Protein AF-A0A8J5V626-F1 (afdb_monomer_lite)

Structure (mmCIF, N/CA/C/O backbone):
data_AF-A0A8J5V626-F1
#
_entry.id   AF-A0A8J5V626-F1
#
loop_
_atom_site.group_PDB
_atom_site.id
_atom_site.type_symbol
_atom_site.label_atom_id
_atom_site.label_alt_id
_atom_site.label_comp_id
_atom_site.label_asym_id
_atom_site.label_entity_id
_atom_site.label_seq_id
_atom_site.pdbx_PDB_ins_code
_atom_site.Cartn_x
_atom_site.Cartn_y
_atom_site.Cartn_z
_atom_site.occupancy
_atom_site.B_iso_or_equiv
_atom_site.auth_seq_id
_atom_site.auth_comp_id
_atom_site.auth_asym_id
_atom_site.auth_atom_id
_atom_site.pdbx_PDB_model_num
ATOM 1 N N . MET A 1 1 ? -26.266 9.914 0.129 1.00 35.19 1 MET A N 1
ATOM 2 C CA . MET A 1 1 ? -26.221 8.458 -0.146 1.00 35.19 1 MET A CA 1
ATOM 3 C C . MET A 1 1 ? -25.184 7.805 0.755 1.00 35.19 1 MET A C 1
ATOM 5 O O . MET A 1 1 ? -23.993 8.018 0.570 1.00 35.19 1 MET A O 1
ATOM 9 N N . GLY A 1 2 ? -25.631 7.114 1.804 1.00 44.16 2 GLY A N 1
ATOM 10 C CA . GLY A 1 2 ? -24.752 6.482 2.787 1.00 44.16 2 GLY A CA 1
ATOM 11 C C . GLY A 1 2 ? -24.501 5.022 2.435 1.00 44.16 2 GLY A C 1
ATOM 12 O O . GLY A 1 2 ? -25.288 4.167 2.813 1.00 44.16 2 GLY A O 1
ATOM 13 N N . TRP A 1 3 ? -23.407 4.735 1.734 1.00 47.88 3 TRP A N 1
ATOM 14 C CA . TRP A 1 3 ? -22.941 3.363 1.543 1.00 47.88 3 TRP A CA 1
ATOM 15 C C . TRP A 1 3 ? -22.380 2.860 2.884 1.00 47.88 3 TRP A C 1
ATOM 17 O O . TRP A 1 3 ? -21.371 3.383 3.366 1.00 47.88 3 TRP A O 1
ATOM 27 N N . LYS A 1 4 ? -23.082 1.922 3.531 1.00 52.53 4 LYS A N 1
ATOM 28 C CA . LYS A 1 4 ? -22.684 1.266 4.786 1.00 52.53 4 LYS A CA 1
ATOM 29 C C . LYS A 1 4 ? -22.523 -0.229 4.503 1.00 52.53 4 LYS A C 1
ATOM 31 O O . LYS A 1 4 ? -23.488 -0.873 4.100 1.00 52.53 4 LYS A O 1
ATOM 36 N N . LEU A 1 5 ? -21.315 -0.772 4.670 1.00 59.12 5 LEU A N 1
ATOM 37 C CA . LEU A 1 5 ? -21.099 -2.218 4.579 1.00 59.12 5 LEU A CA 1
ATOM 38 C C . LEU A 1 5 ? -21.418 -2.833 5.943 1.00 59.12 5 LEU A C 1
ATOM 40 O O . LEU A 1 5 ? -20.611 -2.761 6.864 1.00 59.12 5 LEU A O 1
ATOM 44 N N . ASN A 1 6 ? -22.605 -3.428 6.069 1.00 54.88 6 ASN A N 1
ATOM 45 C CA . ASN A 1 6 ? -23.064 -4.057 7.314 1.00 54.88 6 ASN A CA 1
ATOM 46 C C . ASN A 1 6 ? -22.446 -5.450 7.552 1.00 54.88 6 ASN A C 1
ATOM 48 O O . ASN A 1 6 ? -22.556 -5.999 8.644 1.00 54.88 6 ASN A O 1
ATOM 52 N N . SER A 1 7 ? -21.806 -6.046 6.544 1.00 51.38 7 SER A N 1
ATOM 53 C CA . SER A 1 7 ? -21.085 -7.321 6.636 1.00 51.38 7 SER A CA 1
ATOM 54 C C . SER A 1 7 ? -20.036 -7.380 5.522 1.00 51.38 7 SER A C 1
ATOM 56 O O . SER A 1 7 ? -20.349 -7.078 4.372 1.00 51.38 7 SER A O 1
ATOM 58 N N . CYS A 1 8 ? -18.793 -7.732 5.852 1.00 53.56 8 CYS A N 1
ATOM 59 C CA . CYS A 1 8 ? -17.747 -8.042 4.869 1.00 53.56 8 CYS A CA 1
ATOM 60 C C . CYS A 1 8 ? -17.571 -9.560 4.755 1.00 53.56 8 CYS A C 1
ATOM 62 O O . CYS A 1 8 ? -17.940 -10.276 5.685 1.00 53.56 8 CYS A O 1
ATOM 64 N N . CYS A 1 9 ? -17.054 -10.019 3.603 1.00 45.00 9 CYS A N 1
ATOM 65 C CA . CYS A 1 9 ? -16.879 -11.422 3.191 1.00 45.00 9 CYS A CA 1
ATOM 66 C C . CYS A 1 9 ? -16.850 -12.443 4.345 1.00 45.00 9 CYS A C 1
ATOM 68 O O . CYS A 1 9 ? -16.033 -12.327 5.254 1.00 45.00 9 CYS A O 1
ATOM 70 N N . CYS A 1 10 ? -17.698 -13.475 4.257 1.00 51.66 10 CYS A N 1
ATOM 71 C CA . CYS A 1 10 ? -17.748 -14.618 5.182 1.00 51.66 10 CYS A CA 1
ATOM 72 C C . CYS A 1 10 ? -18.199 -14.313 6.628 1.00 51.66 10 CYS A C 1
ATOM 74 O O . CYS A 1 10 ? -17.692 -14.927 7.561 1.00 51.66 10 CYS A O 1
ATOM 76 N N . CYS A 1 11 ? -19.161 -13.402 6.834 1.00 54.31 11 CYS A N 1
ATOM 77 C CA . CYS A 1 11 ? -19.759 -13.114 8.154 1.00 54.31 11 CYS A CA 1
ATOM 78 C C . CYS A 1 11 ? -18.769 -12.619 9.227 1.00 54.31 11 CYS A C 1
ATOM 80 O O . CYS A 1 11 ? -19.085 -12.644 10.417 1.00 54.31 11 CYS A O 1
ATOM 82 N N . PHE A 1 12 ? -17.577 -12.161 8.836 1.00 57.31 12 PHE A N 1
ATOM 83 C CA . PHE A 1 12 ? -16.599 -11.659 9.793 1.00 57.31 12 PHE A CA 1
ATOM 84 C C . PHE A 1 12 ? -16.954 -10.245 10.252 1.00 57.31 12 PHE A C 1
ATOM 86 O O . PHE A 1 12 ? -17.334 -9.375 9.465 1.00 57.31 12 PHE A O 1
ATOM 93 N N . GLU A 1 13 ? -16.795 -10.014 11.554 1.00 71.38 13 GLU A N 1
ATOM 94 C CA . GLU A 1 13 ? -16.971 -8.705 12.169 1.00 71.38 13 GLU A CA 1
ATOM 95 C C . GLU A 1 13 ? -16.046 -7.678 11.494 1.00 71.38 13 GLU A C 1
ATOM 97 O O . GLU A 1 13 ? -14.872 -7.948 11.225 1.00 71.38 13 GLU A O 1
ATOM 102 N N . LEU A 1 14 ? -16.555 -6.469 11.243 1.00 72.19 14 LEU A N 1
ATOM 103 C CA . LEU A 1 14 ? -15.826 -5.388 10.564 1.00 72.19 14 LEU A CA 1
ATOM 104 C C . LEU A 1 14 ? -14.491 -5.046 11.261 1.00 72.19 14 LEU A C 1
ATOM 106 O O . LEU A 1 14 ? -13.519 -4.635 10.628 1.00 72.19 14 LEU A O 1
ATOM 110 N N . LYS A 1 15 ? -14.429 -5.291 12.574 1.00 76.50 15 LYS A N 1
ATOM 111 C CA . LYS A 1 15 ? -13.218 -5.241 13.398 1.00 76.50 15 LYS A CA 1
ATOM 112 C C . LYS A 1 15 ? -12.115 -6.175 12.882 1.00 76.50 15 LYS A C 1
ATOM 114 O O . LYS A 1 15 ? -10.972 -5.739 12.760 1.00 76.50 15 LYS A O 1
ATOM 119 N N . THR A 1 16 ? -12.448 -7.423 12.556 1.00 80.75 16 THR A N 1
ATOM 120 C CA . THR A 1 16 ? -11.506 -8.436 12.059 1.00 80.75 16 THR A CA 1
ATOM 121 C C . THR A 1 16 ? -10.964 -8.054 10.685 1.00 80.75 16 THR A C 1
ATOM 123 O O . THR A 1 16 ? -9.759 -8.148 10.462 1.00 80.75 16 THR A O 1
ATOM 126 N N . GLY A 1 17 ? -11.817 -7.525 9.800 1.00 78.75 17 GLY A N 1
ATOM 127 C CA . GLY A 1 17 ? -11.398 -7.045 8.478 1.00 78.75 17 GLY A CA 1
ATOM 128 C C . GLY A 1 17 ? -10.336 -5.944 8.554 1.00 78.75 17 GLY A C 1
ATOM 129 O O . GLY A 1 17 ? -9.307 -6.028 7.889 1.00 78.75 17 GLY A O 1
ATOM 130 N N . VAL A 1 18 ? -10.528 -4.954 9.432 1.00 83.25 18 VAL A N 1
ATOM 131 C CA . VAL A 1 18 ? -9.553 -3.867 9.634 1.00 83.25 18 VAL A CA 1
ATOM 132 C C . VAL A 1 18 ? -8.226 -4.377 10.207 1.00 83.25 18 VAL A C 1
ATOM 134 O O . VAL A 1 18 ? -7.164 -3.903 9.806 1.00 83.25 18 VAL A O 1
ATOM 137 N N . VAL A 1 19 ? -8.262 -5.359 11.113 1.00 83.94 19 VAL A N 1
ATOM 138 C CA . VAL A 1 19 ? -7.041 -5.959 11.675 1.00 83.94 19 VAL A CA 1
ATOM 139 C C . VAL A 1 19 ? -6.267 -6.741 10.615 1.00 83.94 19 VAL A C 1
ATOM 141 O O . VAL A 1 19 ? -5.053 -6.581 10.529 1.00 83.94 19 VAL A O 1
ATOM 144 N N . ILE A 1 20 ? -6.946 -7.532 9.776 1.00 86.12 20 ILE A N 1
ATOM 145 C CA . ILE A 1 20 ? -6.299 -8.271 8.679 1.00 86.12 20 ILE A CA 1
ATOM 146 C C . ILE A 1 20 ? -5.630 -7.300 7.703 1.00 86.12 20 ILE A C 1
ATOM 148 O O . ILE A 1 20 ? -4.462 -7.489 7.367 1.00 86.12 20 ILE A O 1
ATOM 152 N N . ILE A 1 21 ? -6.334 -6.235 7.300 1.00 86.62 21 ILE A N 1
ATOM 153 C CA . ILE A 1 21 ? -5.778 -5.193 6.423 1.00 86.62 21 ILE A CA 1
ATOM 154 C C . ILE A 1 21 ? -4.524 -4.576 7.058 1.00 86.62 21 ILE A C 1
ATOM 156 O O . ILE A 1 21 ? -3.505 -4.427 6.387 1.00 86.62 21 ILE A O 1
ATOM 160 N N . GLY A 1 22 ? -4.565 -4.282 8.361 1.00 83.31 22 GLY A N 1
ATOM 161 C CA . GLY A 1 22 ? -3.402 -3.771 9.082 1.00 83.31 22 GLY A CA 1
ATOM 162 C C . GLY A 1 22 ? -2.221 -4.750 9.106 1.00 83.31 22 GLY A C 1
ATOM 163 O O . GLY A 1 22 ? -1.090 -4.358 8.842 1.00 83.31 22 GLY A O 1
ATOM 164 N N . ILE A 1 23 ? -2.453 -6.039 9.361 1.00 86.38 23 ILE A N 1
ATOM 165 C CA . ILE A 1 23 ? -1.376 -7.045 9.379 1.00 86.38 23 ILE A CA 1
ATOM 166 C C . ILE A 1 23 ? -0.732 -7.189 7.993 1.00 86.38 23 ILE A C 1
ATOM 168 O O . ILE A 1 23 ? 0.494 -7.209 7.890 1.00 86.38 23 ILE A O 1
ATOM 172 N N . LEU A 1 24 ? -1.538 -7.238 6.928 1.00 85.81 24 LEU A N 1
ATOM 173 C CA . LEU A 1 24 ? -1.029 -7.283 5.555 1.00 85.81 24 LEU A CA 1
ATOM 174 C C . LEU A 1 24 ? -0.186 -6.041 5.230 1.00 85.81 24 LEU A C 1
ATOM 176 O O . LEU A 1 24 ? 0.897 -6.166 4.656 1.00 85.81 24 LEU A O 1
ATOM 180 N N . GLY A 1 25 ? -0.645 -4.861 5.660 1.00 82.69 25 GLY A N 1
ATOM 181 C CA . GLY A 1 25 ? 0.097 -3.609 5.525 1.00 82.69 25 GLY A CA 1
ATOM 182 C C . GLY A 1 25 ? 1.439 -3.622 6.263 1.00 82.69 25 GLY A C 1
ATOM 183 O O . GLY A 1 25 ? 2.442 -3.183 5.702 1.00 82.69 25 GLY A O 1
ATOM 184 N N . LEU A 1 26 ? 1.489 -4.181 7.478 1.00 86.62 26 LEU A N 1
ATOM 185 C CA . LEU A 1 26 ? 2.730 -4.315 8.250 1.00 86.62 26 LEU A CA 1
ATOM 186 C C . LEU A 1 26 ? 3.736 -5.244 7.572 1.00 86.62 26 LEU A C 1
ATOM 188 O O . LEU A 1 26 ? 4.898 -4.873 7.428 1.00 86.62 26 LEU A O 1
ATOM 192 N N . ILE A 1 27 ? 3.301 -6.429 7.135 1.00 87.81 27 ILE A N 1
ATOM 193 C CA . ILE A 1 27 ? 4.185 -7.396 6.465 1.00 87.81 27 ILE A CA 1
ATOM 194 C C . ILE A 1 27 ? 4.759 -6.781 5.184 1.00 87.81 27 ILE A C 1
ATOM 196 O O . ILE A 1 27 ? 5.970 -6.847 4.954 1.00 87.81 27 ILE A O 1
ATOM 200 N N . GLY A 1 28 ? 3.909 -6.134 4.381 1.00 83.12 28 GLY A N 1
ATOM 201 C CA . GLY A 1 28 ? 4.342 -5.440 3.170 1.00 83.12 28 GLY A CA 1
ATOM 202 C C . GLY A 1 28 ? 5.333 -4.315 3.474 1.00 83.12 28 GLY A C 1
ATOM 203 O O . GLY A 1 28 ? 6.415 -4.282 2.893 1.00 83.12 28 GLY A O 1
ATOM 204 N N . GLY A 1 29 ? 5.006 -3.443 4.433 1.00 83.62 29 GLY A N 1
ATOM 205 C CA . GLY A 1 29 ? 5.850 -2.310 4.816 1.00 83.62 29 GLY A CA 1
ATOM 206 C C . GLY A 1 29 ? 7.224 -2.728 5.342 1.00 83.62 29 GLY A C 1
ATOM 207 O O . GLY A 1 29 ? 8.230 -2.152 4.944 1.00 83.62 29 GLY A O 1
ATOM 208 N N . ILE A 1 30 ? 7.296 -3.769 6.178 1.00 86.81 30 ILE A N 1
ATOM 209 C CA . ILE A 1 30 ? 8.569 -4.292 6.702 1.00 86.81 30 ILE A CA 1
ATOM 210 C C . ILE A 1 30 ? 9.425 -4.877 5.574 1.00 86.81 30 ILE A C 1
ATOM 212 O O . ILE A 1 30 ? 10.621 -4.599 5.498 1.00 86.81 30 ILE A O 1
ATOM 216 N N . THR A 1 31 ? 8.815 -5.661 4.682 1.00 85.62 31 THR A N 1
ATOM 217 C CA . THR A 1 31 ? 9.534 -6.274 3.554 1.00 85.62 31 THR A CA 1
ATOM 218 C C . THR A 1 31 ? 10.146 -5.201 2.654 1.00 85.62 31 THR A C 1
ATOM 220 O O . THR A 1 31 ? 11.330 -5.259 2.317 1.00 85.62 31 THR A O 1
ATOM 223 N N . ILE A 1 32 ? 9.357 -4.179 2.319 1.00 85.81 32 ILE A N 1
ATOM 224 C CA . ILE A 1 32 ? 9.783 -3.048 1.492 1.00 85.81 32 ILE A CA 1
ATOM 225 C C . ILE A 1 32 ? 10.875 -2.245 2.214 1.00 85.81 32 ILE A C 1
ATOM 227 O O . ILE A 1 32 ? 11.898 -1.943 1.605 1.00 85.81 32 ILE A O 1
ATOM 231 N N . LEU A 1 33 ? 10.720 -1.979 3.514 1.00 88.25 33 LEU A N 1
ATOM 232 C CA . LEU A 1 33 ? 11.683 -1.218 4.315 1.00 88.25 33 LEU A CA 1
ATOM 233 C C . LEU A 1 33 ? 13.074 -1.864 4.365 1.00 88.25 33 LEU A C 1
ATOM 235 O O . LEU A 1 33 ? 14.066 -1.156 4.253 1.00 88.25 33 LEU A O 1
ATOM 239 N N . ILE A 1 34 ? 13.162 -3.184 4.547 1.00 88.69 34 ILE A N 1
ATOM 240 C CA . ILE A 1 34 ? 14.448 -3.882 4.736 1.00 88.69 34 ILE A CA 1
ATOM 241 C C . ILE A 1 34 ? 15.185 -4.080 3.405 1.00 88.69 34 ILE A C 1
ATOM 243 O O . ILE A 1 34 ? 16.413 -4.147 3.377 1.00 88.69 34 ILE A O 1
ATOM 247 N N . THR A 1 35 ? 14.447 -4.167 2.297 1.00 87.25 35 THR A N 1
ATOM 248 C CA . THR A 1 35 ? 14.998 -4.552 0.991 1.00 87.25 35 THR A CA 1
ATOM 249 C C . THR A 1 35 ? 16.183 -3.677 0.536 1.00 87.25 35 THR A C 1
ATOM 251 O O . THR A 1 35 ? 17.215 -4.265 0.212 1.00 87.25 35 THR A O 1
ATOM 254 N N . PRO A 1 36 ? 16.140 -2.328 0.589 1.00 85.44 36 PRO A N 1
ATOM 255 C CA . PRO A 1 36 ? 17.274 -1.485 0.190 1.00 85.44 36 PRO A CA 1
ATOM 256 C C . PRO A 1 36 ? 18.533 -1.705 1.042 1.00 85.44 36 PRO A C 1
ATOM 258 O O . PRO A 1 36 ? 19.647 -1.659 0.533 1.00 85.44 36 PRO A O 1
ATOM 261 N N . PHE A 1 37 ? 18.364 -2.007 2.333 1.00 86.69 37 PHE A N 1
ATOM 262 C CA . PHE A 1 37 ? 19.475 -2.239 3.265 1.00 86.69 37 PHE A CA 1
ATOM 263 C C . PHE A 1 37 ? 20.050 -3.653 3.183 1.00 86.69 37 PHE A C 1
ATOM 265 O O . PHE A 1 37 ? 21.124 -3.915 3.720 1.00 86.69 37 PHE A O 1
ATOM 272 N N . SER A 1 38 ? 19.342 -4.578 2.533 1.00 88.06 38 SER A N 1
ATOM 273 C CA . SER A 1 38 ? 19.780 -5.970 2.423 1.00 88.06 38 SER A CA 1
ATOM 274 C C . SER A 1 38 ? 21.001 -6.151 1.515 1.00 88.06 38 SER A C 1
ATOM 276 O O . SER A 1 38 ? 21.648 -7.194 1.585 1.00 88.06 38 SER A O 1
ATOM 278 N N . GLY A 1 39 ? 21.293 -5.176 0.642 1.00 84.56 39 GLY A N 1
ATOM 279 C CA . GLY A 1 39 ? 22.336 -5.286 -0.385 1.00 84.56 39 GLY A CA 1
ATOM 280 C C . GLY A 1 39 ? 22.075 -6.391 -1.418 1.00 84.56 39 GLY A C 1
ATOM 281 O O . GLY A 1 39 ? 22.963 -6.731 -2.191 1.00 84.56 39 GLY A O 1
ATOM 282 N N . ASN A 1 40 ? 20.878 -6.986 -1.419 1.00 89.06 40 ASN A N 1
ATOM 283 C CA . ASN A 1 40 ? 20.506 -8.059 -2.328 1.00 89.06 40 ASN A CA 1
ATOM 284 C C . ASN A 1 40 ? 19.830 -7.485 -3.576 1.00 89.06 40 ASN A C 1
ATOM 286 O O . ASN A 1 40 ? 18.624 -7.221 -3.575 1.00 89.06 40 ASN A O 1
ATOM 290 N N . ASP A 1 41 ? 20.595 -7.355 -4.658 1.00 89.88 41 ASP A N 1
ATOM 291 C CA . ASP A 1 41 ? 20.107 -6.786 -5.918 1.00 89.88 41 ASP A CA 1
ATOM 292 C C . ASP A 1 41 ? 18.923 -7.551 -6.513 1.00 89.88 41 ASP A C 1
ATOM 294 O O . ASP A 1 41 ? 18.041 -6.941 -7.109 1.00 89.88 41 ASP A O 1
ATOM 298 N N . VAL A 1 42 ? 18.823 -8.866 -6.287 1.00 89.31 42 VAL A N 1
ATOM 299 C CA . VAL A 1 42 ? 17.662 -9.655 -6.733 1.00 89.31 42 VAL A CA 1
ATOM 300 C C . VAL A 1 42 ? 16.395 -9.205 -6.004 1.00 89.31 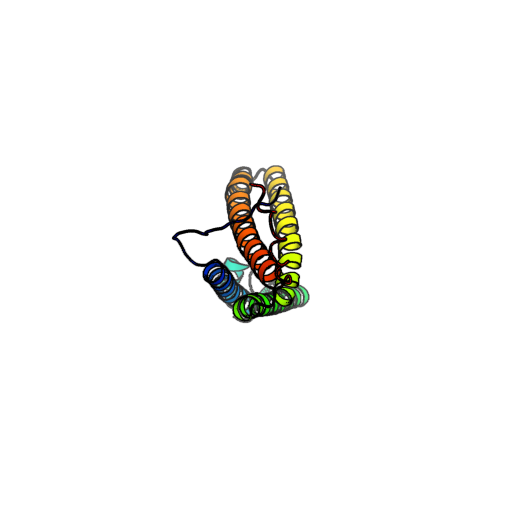42 VAL A C 1
ATOM 302 O O . VAL A 1 42 ? 15.334 -9.072 -6.615 1.00 89.31 42 VAL A O 1
ATOM 305 N N . ALA A 1 43 ? 16.493 -8.945 -4.698 1.00 87.31 43 ALA A N 1
ATOM 306 C CA . ALA A 1 43 ? 15.372 -8.444 -3.912 1.00 87.31 43 ALA A CA 1
ATOM 307 C C . ALA A 1 43 ? 15.036 -6.990 -4.280 1.00 87.31 43 ALA A C 1
ATOM 309 O O . ALA A 1 43 ? 13.866 -6.681 -4.512 1.00 87.31 43 ALA A O 1
ATOM 310 N N . CYS A 1 44 ? 16.041 -6.117 -4.398 1.00 87.75 44 CYS A N 1
ATOM 311 C CA . CYS A 1 44 ? 15.836 -4.726 -4.806 1.00 87.75 44 CYS A CA 1
ATOM 312 C C . CYS A 1 44 ? 15.189 -4.631 -6.190 1.00 87.75 44 CYS A C 1
ATOM 314 O O . CYS A 1 44 ? 14.186 -3.932 -6.339 1.00 87.75 44 CYS A O 1
ATOM 316 N N . ASN A 1 45 ? 15.664 -5.404 -7.169 1.00 87.44 45 ASN A N 1
ATOM 317 C CA . ASN A 1 45 ? 15.096 -5.403 -8.512 1.00 87.44 45 ASN A CA 1
ATOM 318 C C . ASN A 1 45 ? 13.640 -5.890 -8.492 1.00 87.44 45 ASN A C 1
ATOM 320 O O . ASN A 1 45 ? 12.761 -5.270 -9.083 1.00 87.44 45 ASN A O 1
ATOM 324 N N . LYS A 1 46 ? 13.340 -6.928 -7.707 1.00 86.44 46 LYS A N 1
ATOM 325 C CA . LYS A 1 46 ? 11.976 -7.452 -7.596 1.00 86.44 46 LYS A CA 1
ATOM 326 C C . LYS A 1 46 ? 10.970 -6.441 -7.031 1.00 86.44 46 LYS A C 1
ATOM 328 O O . LYS A 1 46 ? 9.830 -6.419 -7.488 1.00 86.44 46 LYS A O 1
ATOM 333 N N . PHE A 1 47 ? 11.352 -5.653 -6.025 1.00 84.12 47 PHE A N 1
ATOM 334 C CA . PHE A 1 47 ? 10.427 -4.730 -5.350 1.00 84.12 47 PHE A CA 1
ATOM 335 C C . PHE A 1 47 ? 10.449 -3.307 -5.912 1.00 84.12 47 PHE A C 1
ATOM 337 O O . PHE A 1 47 ? 9.424 -2.630 -5.873 1.00 84.12 47 PHE A O 1
ATOM 344 N N . TYR A 1 48 ? 11.589 -2.865 -6.438 1.00 83.12 48 TYR A N 1
ATOM 345 C CA . TYR A 1 48 ? 11.813 -1.486 -6.871 1.00 83.12 48 TYR A CA 1
ATOM 346 C C . TYR A 1 48 ? 12.208 -1.353 -8.344 1.00 83.12 48 TYR A C 1
ATOM 348 O O . TYR A 1 48 ? 12.419 -0.234 -8.802 1.00 83.12 48 TYR A O 1
ATOM 356 N N . MET A 1 49 ? 12.326 -2.464 -9.083 1.00 83.56 49 MET A N 1
ATOM 357 C CA . MET A 1 49 ? 12.805 -2.496 -10.476 1.00 83.56 49 MET A CA 1
ATOM 358 C C . MET A 1 49 ? 14.177 -1.823 -10.658 1.00 83.56 49 MET A C 1
ATOM 360 O O . MET A 1 49 ? 14.487 -1.287 -11.718 1.00 83.56 49 MET A O 1
ATOM 364 N N . LYS A 1 50 ? 14.996 -1.836 -9.600 1.00 86.56 50 LYS A N 1
ATOM 365 C CA . LYS A 1 50 ? 16.284 -1.143 -9.506 1.00 86.56 50 LYS A CA 1
ATOM 366 C C . LYS A 1 50 ? 17.248 -1.944 -8.627 1.00 86.56 50 LYS A C 1
ATOM 368 O O . LYS A 1 50 ? 16.793 -2.614 -7.700 1.00 86.56 50 LYS A O 1
ATOM 373 N N . ASN A 1 51 ? 18.553 -1.892 -8.897 1.00 89.81 51 ASN A N 1
ATOM 374 C CA . ASN A 1 51 ? 19.547 -2.544 -8.035 1.00 89.81 51 ASN A CA 1
ATOM 375 C C . ASN A 1 51 ? 19.717 -1.765 -6.727 1.00 89.81 51 ASN A C 1
ATOM 377 O O . ASN A 1 51 ? 19.446 -0.562 -6.677 1.00 89.81 51 ASN A O 1
ATOM 381 N N . CYS A 1 52 ? 20.186 -2.427 -5.667 1.00 86.12 52 CYS A N 1
ATOM 382 C CA . CYS A 1 52 ? 20.367 -1.759 -4.379 1.00 86.12 52 CYS A CA 1
ATOM 383 C C . CYS A 1 52 ? 21.454 -0.672 -4.462 1.00 86.12 52 CYS A C 1
ATOM 385 O O . CYS A 1 52 ? 21.348 0.352 -3.793 1.00 86.12 52 CYS A O 1
ATOM 387 N N . SER A 1 53 ? 22.467 -0.869 -5.314 1.00 86.88 53 SER A N 1
ATOM 388 C CA . SER A 1 53 ? 23.562 0.085 -5.538 1.00 86.88 53 SER A CA 1
ATOM 389 C C . SER A 1 53 ? 23.139 1.384 -6.214 1.00 86.88 53 SER A C 1
ATOM 391 O O . SER A 1 53 ? 23.825 2.393 -6.086 1.00 86.88 53 SER A O 1
ATOM 393 N N . ASP A 1 54 ? 22.035 1.360 -6.959 1.00 89.50 54 ASP A N 1
ATOM 394 C CA . ASP A 1 54 ? 21.635 2.491 -7.795 1.00 89.50 54 ASP A CA 1
ATOM 395 C C . ASP A 1 54 ? 20.795 3.505 -7.003 1.00 89.50 54 ASP A C 1
ATOM 397 O O . ASP A 1 54 ? 20.466 4.582 -7.512 1.00 89.50 54 ASP A O 1
ATOM 401 N N . PHE A 1 55 ? 20.386 3.154 -5.781 1.00 86.25 55 PHE A N 1
ATOM 402 C CA . PHE A 1 55 ? 19.630 4.037 -4.906 1.00 86.25 55 PHE A CA 1
ATOM 403 C C . PHE A 1 55 ? 20.468 5.235 -4.483 1.00 86.25 55 PHE A C 1
ATOM 405 O O . PHE A 1 55 ? 21.540 5.104 -3.900 1.00 86.25 55 PHE A O 1
ATOM 412 N N . THR A 1 56 ? 19.929 6.423 -4.726 1.00 89.44 56 THR A N 1
ATOM 413 C CA . THR A 1 56 ? 20.492 7.646 -4.160 1.00 89.44 56 THR A CA 1
ATOM 414 C C . THR A 1 56 ? 20.140 7.747 -2.674 1.00 89.44 56 THR A C 1
ATOM 416 O O . THR A 1 56 ? 19.100 7.244 -2.232 1.00 89.44 56 THR A O 1
ATOM 419 N N . ASP A 1 57 ? 20.966 8.451 -1.896 1.00 87.25 57 ASP A N 1
ATOM 420 C CA . ASP A 1 57 ? 20.713 8.679 -0.464 1.00 87.25 57 ASP A CA 1
ATOM 421 C C . ASP A 1 57 ? 19.321 9.289 -0.217 1.00 87.25 57 ASP A C 1
ATOM 423 O O . ASP A 1 57 ? 18.622 8.923 0.731 1.00 87.25 57 ASP A O 1
ATOM 427 N N . GLY A 1 58 ? 18.883 10.177 -1.118 1.00 88.12 58 GLY A N 1
ATOM 428 C CA . GLY A 1 58 ? 17.564 10.808 -1.069 1.00 88.12 58 GLY A CA 1
ATOM 429 C C . GLY A 1 58 ? 16.404 9.833 -1.302 1.00 88.12 58 GLY A C 1
ATOM 430 O O . GLY A 1 58 ? 15.413 9.881 -0.572 1.00 88.12 58 GLY A O 1
ATOM 431 N N . GLU A 1 59 ? 16.521 8.924 -2.276 1.00 86.88 59 GLU A N 1
ATOM 432 C CA . GLU A 1 59 ? 15.497 7.900 -2.541 1.00 86.88 59 GLU A CA 1
ATOM 433 C C . GLU A 1 59 ? 15.363 6.934 -1.358 1.00 86.88 59 GLU A C 1
ATOM 435 O O . GLU A 1 59 ? 14.250 6.665 -0.898 1.00 86.88 59 GLU A O 1
ATOM 440 N N . THR A 1 60 ? 16.492 6.471 -0.813 1.00 86.31 60 THR A N 1
ATOM 441 C CA . THR A 1 60 ? 16.516 5.575 0.353 1.00 86.31 60 THR A CA 1
ATOM 442 C C . THR A 1 60 ? 15.895 6.242 1.579 1.00 86.31 60 THR A C 1
ATOM 444 O O . THR A 1 60 ? 15.077 5.629 2.276 1.00 86.31 60 THR A O 1
ATOM 447 N N . ALA A 1 61 ? 16.219 7.516 1.826 1.00 89.06 61 ALA A N 1
ATOM 448 C CA . ALA A 1 61 ? 15.618 8.288 2.909 1.00 89.06 61 ALA A CA 1
ATOM 449 C C . ALA A 1 61 ? 14.098 8.435 2.724 1.00 89.06 61 ALA A C 1
ATOM 451 O O . ALA A 1 61 ? 13.339 8.191 3.665 1.00 89.06 61 ALA A O 1
ATOM 452 N N . GLY A 1 62 ? 13.640 8.760 1.511 1.00 89.12 62 GLY A N 1
ATOM 453 C CA . GLY A 1 62 ? 12.216 8.890 1.193 1.00 89.12 62 GLY A CA 1
ATOM 454 C C . GLY A 1 62 ? 11.435 7.593 1.420 1.00 89.12 62 GLY A C 1
ATOM 455 O O . GLY A 1 62 ? 10.403 7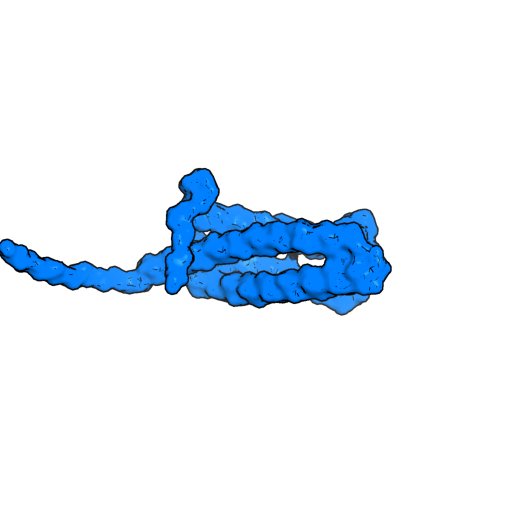.601 2.098 1.00 89.12 62 GLY A O 1
ATOM 456 N N . ILE A 1 63 ? 11.963 6.468 0.931 1.00 87.38 63 ILE A N 1
ATOM 457 C CA . ILE A 1 63 ? 11.380 5.132 1.133 1.00 87.38 63 ILE A CA 1
ATOM 458 C C . ILE A 1 63 ? 11.303 4.792 2.621 1.00 87.38 63 ILE A C 1
ATOM 460 O O . ILE A 1 63 ? 10.275 4.299 3.095 1.00 87.38 63 ILE A O 1
ATOM 464 N N . THR A 1 64 ? 12.369 5.072 3.370 1.00 88.69 64 THR A N 1
ATOM 465 C CA . THR A 1 64 ? 12.437 4.790 4.807 1.00 88.69 64 THR A CA 1
ATOM 466 C C . THR A 1 64 ? 11.387 5.594 5.573 1.00 88.69 64 THR A C 1
ATOM 468 O O . THR A 1 64 ? 10.610 5.024 6.340 1.00 88.69 64 THR A O 1
ATOM 471 N N . ILE A 1 65 ? 11.302 6.904 5.322 1.00 91.88 65 ILE A N 1
ATOM 472 C CA . ILE A 1 65 ? 10.338 7.799 5.978 1.00 91.88 65 ILE A CA 1
ATOM 473 C C . ILE A 1 65 ? 8.899 7.371 5.667 1.00 91.88 65 ILE A C 1
ATOM 475 O O . ILE A 1 65 ? 8.077 7.269 6.582 1.00 91.88 65 ILE A O 1
ATOM 479 N N . TRP A 1 66 ? 8.597 7.071 4.400 1.00 89.25 66 TRP A N 1
ATOM 480 C CA . TRP A 1 66 ? 7.266 6.627 3.987 1.00 89.25 66 TRP A CA 1
ATOM 481 C C . TRP A 1 66 ? 6.851 5.324 4.678 1.00 89.25 66 TRP A C 1
ATOM 483 O O . TRP A 1 66 ? 5.740 5.223 5.202 1.00 89.25 66 TRP A O 1
ATOM 493 N N . ASN A 1 67 ? 7.749 4.337 4.739 1.00 89.06 67 ASN A N 1
ATOM 494 C CA . ASN A 1 67 ? 7.448 3.058 5.380 1.00 89.06 67 ASN A CA 1
ATOM 495 C C . ASN A 1 67 ? 7.278 3.192 6.898 1.00 89.06 67 ASN A C 1
ATOM 497 O O . ASN A 1 67 ? 6.366 2.583 7.458 1.00 89.06 67 ASN A O 1
ATOM 501 N N . LEU A 1 68 ? 8.082 4.025 7.565 1.00 90.50 68 LEU A N 1
ATOM 502 C CA . LEU A 1 68 ? 7.904 4.313 8.992 1.00 90.50 68 LEU A CA 1
ATOM 503 C C . LEU A 1 68 ? 6.554 4.989 9.270 1.00 90.50 68 LEU A C 1
ATOM 505 O O . LEU A 1 68 ? 5.846 4.591 10.199 1.00 90.50 68 LEU A O 1
ATOM 509 N N . ALA A 1 69 ? 6.160 5.957 8.438 1.00 90.88 69 ALA A N 1
ATOM 510 C CA . ALA A 1 69 ? 4.844 6.583 8.525 1.00 90.88 69 ALA A CA 1
ATOM 511 C C . ALA A 1 69 ? 3.715 5.561 8.299 1.00 90.88 69 ALA A C 1
ATOM 513 O O . ALA A 1 69 ? 2.741 5.545 9.051 1.00 90.88 69 ALA A O 1
ATOM 514 N N . ASN A 1 70 ? 3.863 4.657 7.326 1.00 88.06 70 ASN A N 1
ATOM 515 C CA . ASN A 1 70 ? 2.889 3.600 7.059 1.00 88.06 70 ASN A CA 1
ATOM 516 C C . ASN A 1 70 ? 2.725 2.642 8.255 1.00 88.06 70 ASN A C 1
ATOM 518 O O . ASN A 1 70 ? 1.600 2.329 8.655 1.00 88.06 70 ASN A O 1
ATOM 522 N N . ILE A 1 71 ? 3.830 2.224 8.883 1.00 88.69 71 ILE A N 1
ATOM 523 C CA . ILE A 1 71 ? 3.802 1.403 10.103 1.00 88.69 71 ILE A CA 1
ATOM 524 C C . ILE A 1 71 ? 3.064 2.148 11.224 1.00 88.69 71 ILE A C 1
ATOM 526 O O . ILE A 1 71 ? 2.182 1.572 11.865 1.00 88.69 71 ILE A O 1
ATOM 530 N N . LEU A 1 72 ? 3.356 3.438 11.422 1.00 91.88 72 LEU A N 1
ATOM 531 C CA . LEU A 1 72 ? 2.683 4.267 12.423 1.00 91.88 72 LEU A CA 1
ATOM 532 C C . LEU A 1 72 ? 1.169 4.354 12.176 1.00 91.88 72 LEU A C 1
ATOM 534 O O . LEU A 1 72 ? 0.382 4.108 13.094 1.00 91.88 72 LEU A O 1
ATOM 538 N N . PHE A 1 73 ? 0.746 4.654 10.945 1.00 90.31 73 PHE A N 1
ATOM 539 C CA . PHE A 1 73 ? -0.673 4.706 10.583 1.00 90.31 73 PHE A CA 1
ATOM 540 C C . PHE A 1 73 ? -1.358 3.354 10.762 1.00 90.31 73 PHE A C 1
ATOM 542 O O . PHE A 1 73 ? -2.496 3.292 11.230 1.00 90.31 73 PHE A O 1
ATOM 549 N N . THR A 1 74 ? -0.656 2.263 10.473 1.00 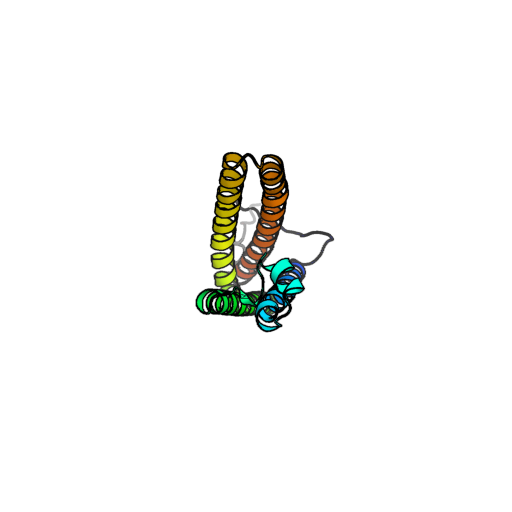88.19 74 THR A N 1
ATOM 550 C CA . THR A 1 74 ? -1.187 0.914 10.657 1.00 88.19 74 THR A CA 1
ATOM 551 C C . THR A 1 74 ? -1.389 0.578 12.135 1.00 88.19 74 THR A C 1
ATOM 553 O O . THR A 1 74 ? -2.428 0.031 12.513 1.00 88.19 74 THR A O 1
ATOM 556 N N . ILE A 1 75 ? -0.455 0.973 13.003 1.00 89.75 75 ILE A N 1
ATOM 557 C CA . ILE A 1 75 ? -0.610 0.837 14.457 1.00 89.75 75 ILE A CA 1
ATOM 558 C C . ILE A 1 75 ? -1.800 1.671 14.946 1.00 89.75 75 ILE A C 1
ATOM 560 O O . ILE A 1 75 ? -2.619 1.164 15.713 1.00 89.75 75 ILE A O 1
ATOM 564 N N . MET A 1 76 ? -1.945 2.916 14.475 1.00 90.50 76 MET A N 1
ATOM 565 C CA . MET A 1 76 ? -3.094 3.767 14.813 1.00 90.50 76 MET A CA 1
ATOM 566 C C . MET A 1 76 ? -4.424 3.149 14.369 1.00 90.50 76 MET A C 1
ATOM 568 O O . MET A 1 76 ? -5.392 3.181 15.131 1.00 90.50 76 MET A O 1
ATOM 572 N N . LEU A 1 77 ? -4.465 2.540 13.180 1.00 89.62 77 LEU A N 1
ATOM 573 C CA . LEU A 1 77 ? -5.640 1.844 12.659 1.00 89.62 77 LEU A CA 1
ATOM 574 C C . LEU A 1 77 ? -6.045 0.676 13.568 1.00 89.62 77 LEU A C 1
ATOM 576 O O . LEU A 1 77 ? -7.205 0.577 13.980 1.00 89.62 77 LEU A O 1
ATOM 580 N N . ILE A 1 78 ? -5.085 -0.189 13.908 1.00 90.31 78 ILE A N 1
ATOM 581 C CA . ILE A 1 78 ? -5.314 -1.362 14.759 1.00 90.31 78 ILE A CA 1
ATOM 582 C C . ILE A 1 78 ? -5.729 -0.916 16.165 1.00 90.31 78 ILE A C 1
ATOM 584 O O . ILE A 1 78 ? -6.756 -1.365 16.680 1.00 90.31 78 ILE A O 1
ATOM 588 N N . TYR A 1 79 ? -4.980 0.010 16.767 1.00 91.38 79 TYR A N 1
ATOM 589 C CA . TYR A 1 79 ? -5.248 0.519 18.109 1.00 91.38 79 TYR A CA 1
ATOM 590 C C . TYR A 1 79 ? -6.606 1.228 18.192 1.00 91.38 79 TYR A C 1
ATOM 592 O O . TYR A 1 79 ? -7.412 0.926 19.076 1.00 91.38 79 TYR A O 1
ATOM 600 N N . GLY A 1 80 ? -6.901 2.123 17.245 1.00 86.94 80 GLY A N 1
ATOM 601 C CA . GLY A 1 80 ? -8.171 2.844 17.162 1.00 86.94 80 GLY A CA 1
ATOM 602 C C . GLY A 1 80 ? -9.366 1.908 16.987 1.00 86.94 80 GLY A C 1
ATOM 603 O O . GLY A 1 80 ? -10.397 2.097 17.639 1.00 86.94 80 GLY A O 1
ATOM 604 N N . SER A 1 81 ? -9.204 0.853 16.182 1.00 88.06 81 SER A N 1
ATOM 605 C CA . SER A 1 81 ? -10.234 -0.169 15.971 1.00 88.06 81 SER A CA 1
ATOM 606 C C . SER A 1 81 ? -10.481 -1.030 17.216 1.00 88.06 81 SER A C 1
ATOM 608 O O . SER A 1 81 ? -11.638 -1.319 17.538 1.00 88.06 81 SER A O 1
ATOM 610 N N . GLN A 1 82 ? -9.421 -1.410 17.940 1.00 88.12 82 GLN A N 1
ATOM 611 C CA . GLN A 1 82 ? -9.513 -2.230 19.153 1.00 88.12 82 GLN A CA 1
ATOM 612 C C . GLN A 1 82 ? -10.033 -1.455 20.368 1.00 88.12 82 GLN A C 1
ATOM 614 O O . GLN A 1 82 ? -10.808 -2.000 21.151 1.00 88.12 82 GLN A O 1
ATOM 619 N N . LYS A 1 83 ? -9.617 -0.196 20.539 1.00 87.81 83 LYS A N 1
ATOM 620 C CA . LYS A 1 83 ? -10.005 0.649 21.681 1.00 87.81 83 LYS A CA 1
ATOM 621 C C . LYS A 1 83 ? -11.278 1.464 21.438 1.00 87.81 83 LYS A C 1
ATOM 623 O O . LYS A 1 83 ? -11.619 2.294 22.276 1.00 87.81 83 LYS A O 1
ATOM 628 N N . HIS A 1 84 ? -11.974 1.236 20.320 1.00 85.56 84 HIS A N 1
ATOM 629 C CA . HIS A 1 84 ? -13.187 1.966 19.931 1.00 85.56 84 HIS A CA 1
ATOM 630 C C . HIS A 1 84 ? -12.991 3.499 19.959 1.00 85.56 84 HIS A C 1
ATOM 632 O O . HIS A 1 84 ? -13.836 4.253 20.442 1.00 85.56 84 HIS A O 1
ATOM 638 N N . LYS A 1 85 ? -11.837 3.975 19.465 1.00 87.56 85 LYS A N 1
ATOM 639 C CA . LYS A 1 85 ? -11.486 5.404 19.406 1.00 87.56 85 LYS A CA 1
ATOM 640 C C . LYS A 1 85 ? -11.398 5.863 17.939 1.00 87.56 85 LYS A C 1
ATOM 642 O O . LYS A 1 85 ? -10.335 5.724 17.330 1.00 87.56 85 LYS A O 1
ATOM 647 N N . PRO A 1 86 ? -12.470 6.444 17.361 1.00 87.50 86 PRO A N 1
ATOM 648 C CA . PRO A 1 86 ? -12.513 6.815 15.945 1.00 87.50 86 PRO A CA 1
ATOM 649 C C . PRO A 1 86 ? -11.492 7.904 15.579 1.00 87.50 86 PRO A C 1
ATOM 651 O O . PRO A 1 86 ? -11.038 7.950 14.438 1.00 87.50 86 PRO A O 1
ATOM 654 N N . THR A 1 87 ? -11.064 8.732 16.538 1.00 88.81 87 THR A N 1
ATOM 655 C CA . THR A 1 87 ? -10.048 9.779 16.337 1.00 88.81 87 THR A CA 1
ATOM 656 C C . THR A 1 87 ? -8.715 9.231 15.826 1.00 88.81 87 THR A C 1
ATOM 658 O O . THR A 1 87 ? -8.071 9.892 15.023 1.00 88.81 87 THR A O 1
ATOM 661 N N . PHE A 1 88 ? -8.318 8.015 16.222 1.00 90.69 88 PHE A N 1
ATOM 662 C CA . PHE A 1 88 ? -7.074 7.394 15.744 1.00 90.69 88 PHE A CA 1
ATOM 663 C C . PHE A 1 88 ? -7.203 6.773 14.348 1.00 90.69 88 PHE A C 1
ATOM 665 O O . PHE A 1 88 ? -6.202 6.570 13.673 1.00 90.69 88 PHE A O 1
ATOM 672 N N . ILE A 1 89 ? -8.426 6.500 13.886 1.00 91.00 89 ILE A N 1
ATOM 673 C CA . ILE A 1 89 ? -8.674 5.970 12.537 1.00 91.00 89 ILE A CA 1
ATOM 674 C C . ILE A 1 89 ? -8.746 7.111 11.509 1.00 91.00 89 ILE A C 1
ATOM 676 O O . ILE A 1 89 ? -8.436 6.916 10.336 1.00 91.00 89 ILE A O 1
ATOM 680 N N . LEU A 1 90 ? -9.112 8.322 11.943 1.00 90.12 90 LEU A N 1
ATOM 681 C CA . LEU A 1 90 ? -9.284 9.475 11.060 1.00 90.12 90 LEU A CA 1
ATOM 682 C C . LEU A 1 90 ? -8.027 9.824 10.229 1.00 90.12 90 LEU A C 1
ATOM 684 O O . LEU A 1 90 ? -8.178 9.967 9.015 1.00 90.12 90 LEU A O 1
ATOM 688 N N . PRO A 1 91 ? -6.803 9.909 10.796 1.00 91.00 91 PRO A N 1
ATOM 689 C CA . PRO A 1 91 ? -5.598 10.181 10.009 1.00 91.00 91 PRO A CA 1
ATOM 690 C C . PRO A 1 91 ? -5.366 9.138 8.912 1.00 91.00 91 PRO A C 1
ATOM 692 O O . PRO A 1 91 ? -4.999 9.484 7.793 1.00 91.00 91 PRO A O 1
ATOM 695 N N . VAL A 1 92 ? -5.658 7.868 9.207 1.00 91.75 92 VAL A N 1
ATOM 696 C CA . VAL A 1 92 ? -5.501 6.751 8.266 1.00 91.75 92 VAL A CA 1
ATOM 697 C C . VAL A 1 92 ? -6.458 6.896 7.086 1.00 91.75 92 VAL A C 1
ATOM 699 O O . VAL A 1 92 ? -6.056 6.707 5.941 1.00 91.75 92 VAL A O 1
ATOM 702 N N . ILE A 1 93 ? -7.709 7.288 7.344 1.00 92.62 93 ILE A N 1
ATOM 703 C CA . ILE A 1 93 ? -8.704 7.560 6.296 1.00 92.62 93 ILE A CA 1
ATOM 704 C C . ILE A 1 93 ? -8.246 8.711 5.403 1.00 92.62 93 ILE A C 1
ATOM 706 O O . ILE A 1 93 ? -8.314 8.586 4.183 1.00 92.62 93 ILE A O 1
ATOM 710 N N . ILE A 1 94 ? -7.760 9.807 5.993 1.00 93.81 94 ILE A N 1
ATOM 711 C CA . ILE A 1 94 ? -7.289 10.978 5.241 1.00 93.81 94 ILE A CA 1
ATOM 712 C C . ILE A 1 94 ? -6.136 10.579 4.312 1.00 93.81 94 ILE A C 1
ATOM 714 O O . ILE A 1 94 ? -6.209 10.818 3.108 1.00 93.81 94 ILE A O 1
ATOM 718 N N . VAL A 1 95 ? -5.111 9.910 4.846 1.00 91.50 95 VAL A N 1
ATOM 719 C CA . VAL A 1 95 ? -3.960 9.438 4.058 1.00 91.50 95 VAL A CA 1
ATOM 720 C C . VAL A 1 95 ? -4.392 8.445 2.977 1.00 91.50 95 VAL A C 1
ATOM 722 O O . VAL A 1 95 ? -3.915 8.532 1.848 1.00 91.50 95 VAL A O 1
ATOM 725 N N . SER A 1 96 ? -5.342 7.554 3.275 1.00 91.62 96 SER A N 1
ATOM 726 C CA . SER A 1 96 ? -5.860 6.583 2.300 1.00 91.62 96 SER A CA 1
ATOM 727 C C . SER A 1 96 ? -6.568 7.254 1.120 1.00 91.62 96 SER A C 1
ATOM 729 O O . SER A 1 96 ? -6.419 6.798 -0.010 1.00 91.62 96 SER A O 1
ATOM 731 N N . ILE A 1 97 ? -7.301 8.351 1.348 1.00 94.12 97 ILE A N 1
ATOM 732 C CA . ILE A 1 97 ? -7.949 9.114 0.267 1.00 94.12 97 ILE A CA 1
ATOM 733 C C . ILE A 1 97 ? -6.893 9.702 -0.670 1.00 94.12 97 ILE A C 1
ATOM 735 O O . ILE A 1 97 ? -6.982 9.517 -1.884 1.00 94.12 97 ILE A O 1
ATOM 739 N N . PHE A 1 98 ? -5.873 10.365 -0.117 1.00 94.62 98 PHE A N 1
ATOM 740 C CA . PHE A 1 98 ? -4.775 10.899 -0.924 1.00 94.62 98 PHE A CA 1
ATOM 741 C C . PHE A 1 98 ? -4.030 9.789 -1.670 1.00 94.62 98 PHE A C 1
ATOM 743 O O . PHE A 1 98 ? -3.734 9.949 -2.852 1.00 94.62 98 PHE A O 1
ATOM 750 N N . GLY A 1 99 ? -3.801 8.645 -1.021 1.00 91.56 99 GLY A N 1
ATOM 751 C CA . GLY A 1 99 ? -3.180 7.474 -1.639 1.00 91.56 99 GLY A CA 1
ATOM 752 C C . GLY A 1 99 ? -3.982 6.914 -2.817 1.00 91.56 99 GLY A C 1
ATOM 753 O O . GLY A 1 99 ? -3.403 6.633 -3.863 1.00 91.56 99 GLY A O 1
ATOM 754 N N . LEU A 1 100 ? -5.310 6.808 -2.694 1.00 94.62 100 LEU A N 1
ATOM 755 C CA . LEU A 1 100 ? -6.183 6.336 -3.776 1.00 94.62 100 LEU A CA 1
ATOM 756 C C . LEU A 1 100 ? -6.170 7.270 -4.989 1.00 94.62 100 LEU A C 1
ATOM 758 O O . LEU A 1 100 ? -6.160 6.791 -6.124 1.00 94.62 100 LEU A O 1
ATOM 762 N N . ILE A 1 101 ? -6.170 8.585 -4.753 1.00 96.50 101 ILE A N 1
ATOM 763 C CA . ILE A 1 101 ? -6.090 9.591 -5.821 1.00 96.50 101 ILE A CA 1
ATOM 764 C C . ILE A 1 101 ? -4.716 9.525 -6.491 1.00 96.50 101 ILE A C 1
ATOM 766 O O . ILE A 1 101 ? -4.633 9.445 -7.714 1.00 96.50 101 ILE A O 1
ATOM 770 N N . TYR A 1 102 ? -3.646 9.510 -5.694 1.00 94.38 102 TYR A N 1
ATOM 771 C CA . TYR A 1 102 ? -2.276 9.417 -6.188 1.00 94.38 102 TYR A CA 1
ATOM 772 C C . TYR A 1 102 ? -2.067 8.165 -7.051 1.00 94.38 102 TYR A C 1
ATOM 774 O O . TYR A 1 102 ? -1.581 8.271 -8.174 1.00 94.38 102 TYR A O 1
ATOM 782 N N . TYR A 1 103 ? -2.502 6.993 -6.576 1.00 93.38 103 TYR A N 1
ATOM 783 C CA . TYR A 1 103 ? -2.352 5.739 -7.317 1.00 93.38 103 TYR A CA 1
ATOM 784 C C . TYR A 1 103 ? -3.122 5.755 -8.640 1.00 93.38 103 TYR A C 1
ATOM 786 O O . TYR A 1 103 ? -2.606 5.293 -9.655 1.00 93.38 103 TYR A O 1
ATOM 794 N N . LEU A 1 104 ? -4.324 6.342 -8.654 1.00 95.25 104 LEU A N 1
ATOM 795 C CA . LEU A 1 104 ? -5.090 6.504 -9.884 1.00 95.25 104 LEU A CA 1
ATOM 796 C C . LEU A 1 104 ? -4.321 7.364 -10.897 1.00 95.25 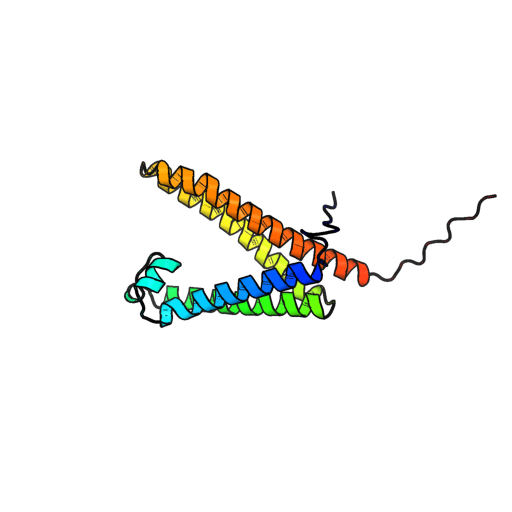104 LEU A C 1
ATOM 798 O O . LEU A 1 104 ? -4.149 6.948 -12.037 1.00 95.25 104 LEU A O 1
ATOM 802 N N . VAL A 1 105 ? -3.799 8.521 -10.477 1.00 96.69 105 VAL A N 1
ATOM 803 C CA . VAL A 1 105 ? -3.007 9.406 -11.351 1.00 96.69 105 VAL A CA 1
ATOM 804 C C . VAL A 1 105 ? -1.784 8.682 -11.919 1.00 96.69 105 VAL A C 1
ATOM 806 O O . VAL A 1 105 ? -1.516 8.793 -13.114 1.00 96.69 105 VAL A O 1
ATOM 809 N N . ILE A 1 106 ? -1.074 7.904 -11.096 1.00 94.00 106 ILE A N 1
ATOM 810 C CA . ILE A 1 106 ? 0.101 7.141 -11.535 1.00 94.00 106 ILE A CA 1
ATOM 811 C C . ILE A 1 106 ? -0.267 6.062 -12.557 1.00 94.00 106 ILE A C 1
ATOM 813 O O . ILE A 1 106 ? 0.426 5.955 -13.567 1.00 94.00 106 ILE A O 1
ATOM 817 N N . ILE A 1 107 ? -1.356 5.308 -12.357 1.00 94.19 107 ILE A N 1
ATOM 818 C CA . ILE A 1 107 ? -1.815 4.314 -13.345 1.00 94.19 107 ILE A CA 1
ATOM 819 C C . ILE A 1 107 ? -2.001 4.977 -14.710 1.00 94.19 107 ILE A C 1
ATOM 821 O O . ILE A 1 107 ? -1.472 4.491 -15.707 1.00 94.19 107 ILE A O 1
ATOM 825 N N . TRP A 1 108 ? -2.717 6.103 -14.749 1.00 95.69 108 TRP A N 1
ATOM 826 C CA . TRP A 1 108 ? -2.971 6.824 -15.994 1.00 95.69 108 TRP A CA 1
ATOM 827 C C . TRP A 1 108 ? -1.686 7.376 -16.612 1.00 95.69 108 TRP A C 1
ATOM 829 O O . TRP A 1 108 ? -1.478 7.218 -17.813 1.00 95.69 108 TRP A O 1
ATOM 839 N N . ALA A 1 109 ? -0.805 7.977 -15.808 1.00 95.19 109 ALA A N 1
ATOM 840 C CA . ALA A 1 109 ? 0.457 8.529 -16.290 1.00 95.19 109 ALA A CA 1
ATOM 841 C C . ALA A 1 109 ? 1.348 7.450 -16.927 1.00 95.19 109 ALA A C 1
ATOM 843 O O . ALA A 1 109 ? 1.801 7.618 -18.058 1.00 95.19 109 ALA A O 1
ATOM 844 N N . VAL A 1 110 ? 1.551 6.324 -16.237 1.00 92.69 110 VAL A N 1
ATOM 845 C CA . VAL A 1 110 ? 2.390 5.223 -16.735 1.00 92.69 110 VAL A CA 1
ATOM 846 C C . VAL A 1 110 ? 1.762 4.576 -17.969 1.00 92.69 110 VAL A C 1
ATOM 848 O O . VAL A 1 110 ? 2.462 4.300 -18.940 1.00 92.69 110 VAL A O 1
ATOM 851 N N . MET A 1 111 ? 0.440 4.394 -17.977 1.00 94.56 111 MET A N 1
ATOM 852 C CA . MET A 1 111 ? -0.283 3.856 -19.128 1.00 94.56 111 MET A CA 1
ATOM 853 C C . MET A 1 111 ? -0.119 4.741 -20.377 1.00 94.56 111 MET A C 1
ATOM 855 O O . MET A 1 111 ? 0.152 4.225 -21.460 1.00 94.56 111 MET A O 1
ATOM 859 N N . ILE A 1 112 ? -0.253 6.066 -20.239 1.00 95.56 112 ILE A N 1
ATOM 860 C CA . ILE A 1 112 ? -0.076 7.010 -21.356 1.00 95.56 112 ILE A CA 1
ATOM 861 C C . ILE A 1 112 ? 1.354 6.938 -21.902 1.00 95.56 112 ILE A C 1
ATOM 863 O O . ILE A 1 112 ? 1.544 6.890 -23.117 1.00 95.56 112 ILE A O 1
ATOM 867 N N . VAL A 1 113 ? 2.357 6.899 -21.020 1.00 95.94 113 VAL A N 1
ATOM 868 C CA . VAL A 1 113 ? 3.764 6.770 -21.426 1.00 95.94 113 VAL A CA 1
ATOM 869 C C . VAL A 1 113 ? 4.003 5.457 -22.177 1.00 95.94 113 VAL A C 1
ATOM 871 O O . VAL A 1 113 ? 4.617 5.481 -23.241 1.00 95.94 113 VAL A O 1
ATOM 874 N N . ALA A 1 114 ? 3.464 4.337 -21.687 1.00 94.75 114 ALA A N 1
ATOM 875 C CA . ALA A 1 114 ? 3.599 3.038 -22.346 1.00 94.75 114 ALA A CA 1
ATOM 876 C C . ALA A 1 114 ? 3.017 3.050 -23.772 1.00 94.75 114 ALA A C 1
ATOM 878 O O . ALA A 1 114 ? 3.675 2.609 -24.714 1.00 94.75 114 ALA A O 1
ATOM 879 N N . PHE A 1 115 ? 1.824 3.626 -23.964 1.00 94.00 115 PHE A N 1
ATOM 880 C CA . PHE A 1 115 ? 1.234 3.747 -25.301 1.00 94.00 115 PHE A CA 1
ATOM 881 C C . PHE A 1 115 ? 2.037 4.665 -26.226 1.00 94.00 115 PHE A C 1
ATOM 883 O O . PHE A 1 115 ? 2.221 4.332 -27.396 1.00 94.00 115 PHE A O 1
ATOM 890 N N . ASN A 1 116 ? 2.558 5.783 -25.713 1.00 96.50 116 ASN A N 1
ATOM 891 C CA . ASN A 1 116 ? 3.385 6.700 -26.502 1.00 96.50 116 ASN A CA 1
ATOM 892 C C . ASN A 1 116 ? 4.706 6.061 -26.957 1.00 96.50 116 ASN A C 1
ATOM 894 O O . ASN A 1 116 ? 5.199 6.385 -28.035 1.00 96.50 116 ASN A O 1
ATOM 898 N N . ASN A 1 117 ? 5.249 5.131 -26.170 1.00 95.56 117 ASN A N 1
ATOM 899 C CA . ASN A 1 117 ? 6.463 4.389 -26.510 1.00 95.56 117 ASN A CA 1
ATOM 900 C C . ASN A 1 117 ? 6.201 3.199 -27.456 1.00 95.56 117 ASN A C 1
ATOM 902 O O . ASN A 1 117 ? 7.134 2.490 -27.822 1.00 95.56 117 ASN A O 1
ATOM 906 N N . GLY A 1 118 ? 4.946 2.959 -27.857 1.00 94.12 118 GLY A N 1
ATOM 907 C CA . GLY A 1 118 ? 4.559 1.811 -28.683 1.00 94.12 118 GLY A CA 1
ATOM 908 C C . GLY A 1 118 ? 4.439 0.491 -27.910 1.00 94.12 118 GLY A C 1
ATOM 909 O O . GLY A 1 118 ? 4.097 -0.534 -28.501 1.00 94.12 118 GLY A O 1
ATOM 910 N N . GLU A 1 119 ? 4.636 0.504 -26.589 1.00 95.00 119 GLU A N 1
ATOM 911 C CA . GLU A 1 119 ? 4.542 -0.653 -25.689 1.00 95.00 119 GLU A CA 1
ATOM 912 C C . GLU A 1 119 ? 3.077 -0.975 -25.342 1.00 95.00 119 GLU A C 1
ATOM 914 O O . GLU A 1 119 ? 2.640 -0.964 -24.188 1.00 95.00 119 GLU A O 1
ATOM 919 N N . THR A 1 120 ? 2.286 -1.258 -26.377 1.00 93.81 120 THR A N 1
ATOM 920 C CA . THR A 1 120 ? 0.828 -1.431 -26.270 1.00 93.81 120 THR A CA 1
ATOM 921 C C . THR A 1 120 ? 0.452 -2.577 -25.326 1.00 93.81 120 THR A C 1
ATOM 923 O O . THR A 1 120 ? -0.514 -2.461 -24.574 1.00 93.81 120 THR A O 1
ATOM 926 N N . GLU A 1 121 ? 1.233 -3.660 -25.311 1.00 93.25 121 GLU A N 1
ATOM 927 C CA . GLU A 1 121 ? 1.008 -4.805 -24.419 1.00 93.25 121 GLU A CA 1
ATOM 928 C C . GLU A 1 121 ? 1.100 -4.403 -22.940 1.00 93.25 121 GLU A C 1
ATOM 930 O O . GLU A 1 121 ? 0.192 -4.690 -22.158 1.00 93.25 121 GLU A O 1
ATOM 935 N N . ILE A 1 122 ? 2.153 -3.667 -22.568 1.00 91.56 122 ILE A N 1
ATOM 936 C CA . ILE A 1 122 ? 2.368 -3.178 -21.200 1.00 91.56 122 ILE A CA 1
ATOM 937 C C . ILE A 1 122 ? 1.261 -2.191 -20.816 1.00 91.56 122 ILE A C 1
ATOM 939 O O . ILE A 1 122 ? 0.688 -2.303 -19.730 1.00 91.56 122 ILE A O 1
ATOM 943 N N . GLY A 1 123 ? 0.899 -1.276 -21.721 1.00 92.38 123 GLY A N 1
ATOM 944 C CA . GLY A 1 123 ? -0.195 -0.325 -21.504 1.00 92.38 123 GLY A CA 1
ATOM 945 C C . GLY A 1 123 ? -1.529 -1.013 -21.188 1.00 92.38 123 GLY A C 1
ATOM 946 O O . GLY A 1 123 ? -2.205 -0.640 -20.225 1.00 92.38 123 GLY A O 1
ATOM 947 N N . VAL A 1 124 ? -1.887 -2.065 -21.934 1.00 94.31 124 VAL A N 1
ATOM 948 C CA . VAL A 1 124 ? -3.121 -2.841 -21.704 1.00 94.31 124 VAL A CA 1
ATOM 949 C C . VAL A 1 124 ? -3.065 -3.625 -20.389 1.00 94.31 124 VAL A C 1
ATOM 951 O O . VAL A 1 124 ? -4.050 -3.635 -19.644 1.00 94.31 124 VAL A O 1
ATOM 954 N N . ILE A 1 125 ? -1.923 -4.240 -20.058 1.00 94.19 125 ILE A N 1
ATOM 955 C CA . ILE A 1 125 ? -1.735 -4.950 -18.782 1.00 94.19 125 ILE A CA 1
ATOM 956 C C . ILE A 1 125 ? -1.928 -3.988 -17.605 1.00 94.19 125 ILE A C 1
ATOM 958 O O . ILE A 1 125 ? -2.694 -4.290 -16.687 1.00 94.19 125 ILE A O 1
ATOM 962 N N . ILE A 1 126 ? -1.286 -2.818 -17.641 1.00 92.81 126 ILE A N 1
ATOM 963 C CA . ILE A 1 126 ? -1.398 -1.800 -16.587 1.00 92.81 126 ILE A CA 1
ATOM 964 C C . ILE A 1 126 ? -2.833 -1.287 -16.478 1.00 92.81 126 ILE A C 1
ATOM 966 O O . ILE A 1 126 ? -3.335 -1.120 -15.367 1.00 92.81 126 ILE A O 1
ATOM 970 N N . LEU A 1 127 ? -3.524 -1.089 -17.603 1.00 92.88 127 LEU A N 1
ATOM 971 C CA . LEU A 1 127 ? -4.914 -0.647 -17.593 1.00 92.88 127 LEU A CA 1
ATOM 972 C C . LEU A 1 127 ? -5.813 -1.651 -16.857 1.00 92.88 127 LEU A C 1
ATOM 974 O O . LEU A 1 127 ? -6.560 -1.248 -15.964 1.00 92.88 127 LEU A O 1
ATOM 978 N N . ILE A 1 128 ? -5.725 -2.941 -17.191 1.00 95.50 128 ILE A N 1
ATOM 979 C CA . ILE A 1 128 ? -6.588 -3.981 -16.613 1.00 95.50 128 ILE A CA 1
ATOM 980 C C . ILE A 1 128 ? -6.189 -4.272 -15.160 1.00 95.50 128 ILE A C 1
ATOM 982 O O . ILE A 1 128 ? -7.008 -4.139 -14.247 1.00 95.50 128 ILE A O 1
ATOM 986 N N . PHE A 1 129 ? -4.930 -4.651 -14.925 1.00 94.25 129 PHE A N 1
ATOM 987 C CA . PHE A 1 129 ? -4.472 -5.073 -13.600 1.00 94.25 129 PHE A CA 1
ATOM 988 C C . PHE A 1 129 ? -4.320 -3.900 -12.633 1.00 94.25 129 PHE A C 1
ATOM 990 O O . PHE A 1 129 ? -4.657 -4.041 -11.457 1.00 94.25 129 PHE A O 1
ATOM 997 N N . GLY A 1 130 ? -3.884 -2.731 -13.108 1.00 91.88 130 GLY A N 1
ATOM 998 C CA . GLY A 1 130 ? -3.777 -1.528 -12.283 1.00 91.88 130 GLY A CA 1
ATOM 999 C C . GLY A 1 130 ? -5.137 -1.088 -11.744 1.00 91.88 130 GLY A C 1
ATOM 1000 O O . GLY A 1 130 ? -5.277 -0.866 -10.541 1.00 91.88 130 GLY A O 1
ATOM 1001 N N . HIS A 1 131 ? -6.176 -1.057 -12.586 1.00 93.75 131 HIS A N 1
ATOM 1002 C CA . HIS A 1 131 ? -7.529 -0.738 -12.120 1.00 93.75 131 HIS A CA 1
ATOM 1003 C C . HIS A 1 131 ? -8.126 -1.846 -11.250 1.00 93.75 131 HIS A C 1
ATOM 1005 O O . HIS A 1 131 ? -8.808 -1.541 -10.270 1.00 93.75 131 HIS A O 1
ATOM 1011 N N . ALA A 1 132 ? -7.871 -3.122 -11.551 1.00 94.62 132 ALA A N 1
ATOM 1012 C CA . ALA A 1 132 ? -8.305 -4.217 -10.684 1.00 94.62 132 ALA A CA 1
ATOM 1013 C C . ALA A 1 132 ? -7.721 -4.068 -9.266 1.00 94.62 132 ALA A C 1
ATOM 1015 O O . ALA A 1 132 ? -8.461 -4.130 -8.283 1.00 94.62 132 ALA A O 1
ATOM 1016 N N . LEU A 1 133 ? -6.421 -3.774 -9.157 1.00 91.50 133 LEU A N 1
ATOM 1017 C CA . LEU A 1 133 ? -5.761 -3.501 -7.878 1.00 91.50 133 LEU A CA 1
ATOM 1018 C C . LEU A 1 133 ? -6.316 -2.244 -7.201 1.00 91.50 133 LEU A C 1
ATOM 1020 O O . LEU A 1 133 ? -6.594 -2.279 -6.002 1.00 91.50 133 LEU A O 1
ATOM 1024 N N . TRP A 1 134 ? -6.549 -1.161 -7.947 1.00 94.12 134 TRP A N 1
ATOM 1025 C CA . TRP A 1 134 ? -7.156 0.054 -7.395 1.00 94.12 134 TRP A CA 1
ATOM 1026 C C . TRP A 1 134 ? -8.542 -0.221 -6.793 1.00 94.12 134 TRP A C 1
ATOM 1028 O O . TRP A 1 134 ? -8.836 0.262 -5.702 1.00 94.12 134 TRP A O 1
ATOM 1038 N N . ASN A 1 135 ? -9.364 -1.064 -7.430 1.00 93.31 135 ASN A N 1
ATOM 1039 C CA . ASN A 1 135 ? -10.668 -1.465 -6.891 1.00 93.31 135 ASN A CA 1
ATOM 1040 C C . ASN A 1 135 ? -10.545 -2.263 -5.582 1.00 93.31 135 ASN A C 1
ATOM 1042 O O . ASN A 1 135 ? -11.333 -2.049 -4.660 1.00 93.31 135 ASN A O 1
ATOM 1046 N N . VAL A 1 136 ? -9.543 -3.141 -5.460 1.00 91.38 136 VAL A N 1
ATOM 1047 C CA . VAL A 1 136 ? -9.259 -3.853 -4.200 1.00 91.38 136 VAL A CA 1
ATOM 1048 C C . VAL A 1 136 ? -8.852 -2.869 -3.098 1.00 91.38 136 VAL A C 1
ATOM 1050 O O . VAL A 1 136 ? -9.359 -2.949 -1.978 1.00 91.38 136 VAL A O 1
ATOM 1053 N N . MET A 1 137 ? -7.999 -1.892 -3.415 1.00 90.06 137 MET A N 1
ATOM 1054 C CA . MET A 1 137 ? -7.602 -0.849 -2.461 1.00 90.06 137 MET A CA 1
ATOM 1055 C C . MET A 1 137 ? -8.788 0.033 -2.057 1.00 90.06 137 MET A C 1
ATOM 1057 O O . MET A 1 137 ? -8.960 0.344 -0.877 1.00 90.06 137 MET A O 1
ATOM 1061 N N . PHE A 1 138 ? -9.647 0.390 -3.012 1.00 92.94 138 PHE A N 1
ATOM 1062 C CA . PHE A 1 138 ? -10.878 1.130 -2.755 1.00 92.94 138 PHE A CA 1
ATOM 1063 C C . PHE A 1 138 ? -11.830 0.343 -1.845 1.00 92.94 138 PHE A C 1
ATOM 1065 O O . PHE A 1 138 ? -12.411 0.904 -0.914 1.00 92.94 138 PHE A O 1
ATOM 1072 N N . TYR A 1 139 ? -11.943 -0.970 -2.049 1.00 90.88 139 TYR A N 1
ATOM 1073 C CA . TYR A 1 139 ? -12.692 -1.841 -1.151 1.00 90.88 139 TYR A CA 1
ATOM 1074 C C . TYR A 1 139 ? -12.111 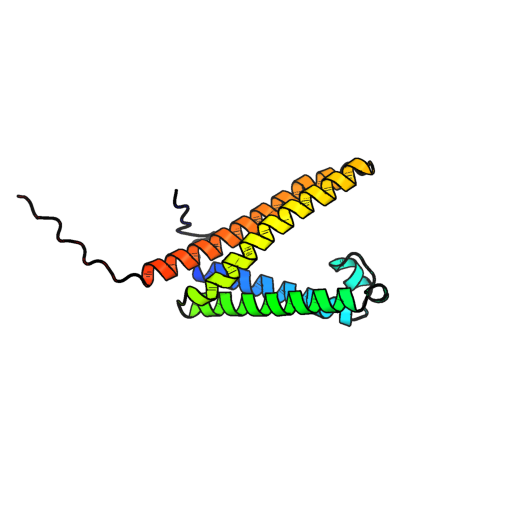-1.824 0.271 1.00 90.88 139 TYR A C 1
ATOM 1076 O O . TYR A 1 139 ? -12.858 -1.603 1.224 1.00 90.88 139 TYR A O 1
ATOM 1084 N N . PHE A 1 140 ? -10.793 -1.965 0.446 1.00 90.00 140 PHE A N 1
ATOM 1085 C CA . PHE A 1 140 ? -10.165 -1.870 1.773 1.00 90.00 140 PHE A CA 1
ATOM 1086 C C . PHE A 1 140 ? -10.399 -0.514 2.442 1.00 90.00 140 PHE A C 1
ATOM 1088 O O . PHE A 1 140 ? -10.721 -0.459 3.632 1.00 90.00 140 PHE A O 1
ATOM 1095 N N . PHE A 1 141 ? -10.324 0.576 1.677 1.00 93.25 141 PHE A N 1
ATOM 1096 C CA . PHE A 1 141 ? -10.697 1.902 2.158 1.00 93.25 141 PHE A CA 1
ATOM 1097 C C . PHE A 1 141 ? -12.149 1.941 2.653 1.00 93.25 141 PHE A C 1
ATOM 1099 O O . PHE A 1 141 ? -12.411 2.434 3.752 1.00 93.25 141 PHE A O 1
ATOM 1106 N N . MET A 1 142 ? -13.088 1.369 1.895 1.00 89.56 142 MET A N 1
ATOM 1107 C CA . MET A 1 142 ? -14.495 1.282 2.293 1.00 89.56 142 MET A CA 1
ATOM 1108 C C . MET A 1 142 ? -14.682 0.487 3.593 1.00 89.56 142 MET A C 1
ATOM 1110 O O . MET A 1 142 ? -15.475 0.902 4.439 1.00 89.56 142 MET A O 1
ATOM 1114 N N . VAL A 1 143 ? -13.924 -0.596 3.805 1.00 89.62 143 VAL A N 1
ATOM 1115 C CA . VAL A 1 143 ? -13.933 -1.358 5.070 1.00 89.62 143 VAL A CA 1
ATOM 1116 C C . VAL A 1 143 ? -13.490 -0.483 6.247 1.00 89.62 143 VAL A C 1
ATOM 1118 O O . VAL A 1 143 ? -14.191 -0.405 7.261 1.00 89.62 143 VAL A O 1
ATOM 1121 N N . ILE A 1 144 ? -12.363 0.222 6.107 1.00 90.06 144 ILE A N 1
ATOM 1122 C CA . ILE A 1 144 ? -11.827 1.117 7.147 1.00 90.06 144 ILE A CA 1
ATOM 1123 C C . ILE A 1 144 ? -12.813 2.254 7.444 1.00 90.06 144 ILE A C 1
ATOM 1125 O O . ILE A 1 144 ? -13.109 2.552 8.606 1.00 90.06 144 ILE A O 1
ATOM 1129 N N . TYR A 1 145 ? -13.359 2.869 6.398 1.00 91.38 145 TYR A N 1
ATOM 1130 C CA . TYR A 1 145 ? -14.308 3.969 6.512 1.00 91.38 145 TYR A CA 1
ATOM 1131 C C . TYR A 1 145 ? -15.629 3.538 7.162 1.00 91.38 145 TYR A C 1
ATOM 1133 O O . TYR A 1 145 ? -16.163 4.254 8.015 1.00 91.38 145 TYR A O 1
ATOM 1141 N N . SER A 1 146 ? -16.137 2.352 6.817 1.00 89.00 146 SER A N 1
ATOM 1142 C CA . SER A 1 146 ? -17.324 1.781 7.455 1.00 89.00 146 SER A CA 1
ATOM 1143 C C . SER A 1 146 ? -17.076 1.553 8.951 1.00 89.00 146 SER A C 1
ATOM 1145 O O . SER A 1 146 ? -17.905 1.945 9.771 1.00 89.00 146 SER A O 1
ATOM 1147 N N . ARG A 1 147 ? -15.889 1.050 9.335 1.00 87.75 147 ARG A N 1
ATOM 1148 C CA . ARG A 1 147 ? -15.533 0.858 10.752 1.00 87.75 147 ARG A CA 1
ATOM 1149 C C . ARG A 1 147 ? -15.456 2.176 11.509 1.00 87.75 147 ARG A C 1
ATOM 1151 O O . ARG A 1 147 ? -15.935 2.257 12.636 1.00 87.75 147 ARG A O 1
ATOM 1158 N N . TYR A 1 148 ? -14.889 3.212 10.901 1.00 89.50 148 TYR A N 1
ATOM 1159 C CA . TYR A 1 148 ? -14.873 4.548 11.491 1.00 89.50 148 TYR A CA 1
ATOM 1160 C C . TYR A 1 148 ? -16.287 5.092 11.730 1.00 89.50 148 TYR A C 1
ATOM 1162 O O . TYR A 1 148 ? -16.554 5.649 12.796 1.00 89.50 148 TYR A O 1
ATOM 1170 N N . LYS A 1 149 ? -17.203 4.905 10.769 1.00 87.94 149 LYS A N 1
ATOM 1171 C CA . LYS A 1 149 ? -18.606 5.306 10.927 1.00 87.94 149 LYS A CA 1
ATOM 1172 C C . LYS A 1 149 ? -19.301 4.566 12.059 1.00 87.94 149 LYS A C 1
ATOM 1174 O O . LYS A 1 149 ? -19.987 5.222 12.835 1.00 87.94 149 LYS A O 1
ATOM 1179 N N . ASP A 1 150 ? -19.109 3.253 12.163 1.00 86.81 150 ASP A N 1
ATOM 1180 C CA . ASP A 1 150 ? -19.700 2.459 13.244 1.00 86.81 150 ASP A CA 1
ATOM 1181 C C . ASP A 1 150 ? -19.201 2.935 14.613 1.00 86.81 150 ASP A C 1
ATOM 1183 O O . ASP A 1 150 ? -20.003 3.271 15.477 1.00 86.81 150 ASP A O 1
ATOM 1187 N N . LEU A 1 151 ? -17.886 3.123 14.769 1.00 87.19 151 LEU A N 1
ATOM 1188 C CA . LEU A 1 151 ? -17.311 3.634 16.017 1.00 87.19 151 LEU A CA 1
ATOM 1189 C C . LEU A 1 151 ? -17.780 5.048 16.373 1.00 87.19 151 LEU A C 1
ATOM 1191 O O . LEU A 1 151 ? -17.881 5.388 1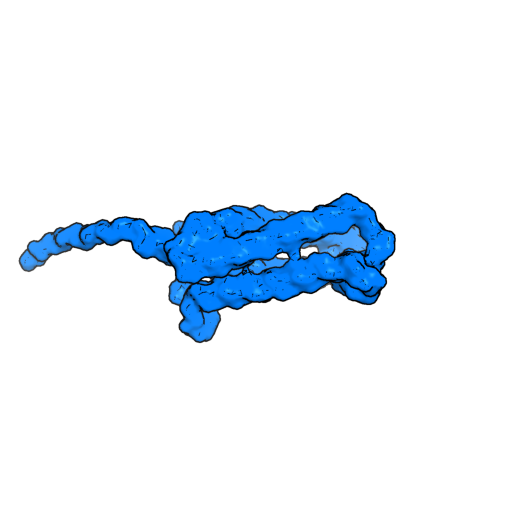7.548 1.00 87.19 151 LEU A O 1
ATOM 1195 N N . ARG A 1 152 ? -18.031 5.896 15.371 1.00 86.50 152 ARG A N 1
ATOM 1196 C CA . ARG A 1 152 ? -18.563 7.244 15.595 1.00 86.50 152 ARG A CA 1
ATOM 1197 C C . ARG A 1 152 ? -20.044 7.209 15.970 1.00 86.50 152 ARG A C 1
ATOM 1199 O O . ARG A 1 152 ? -20.460 8.028 16.782 1.00 86.50 152 ARG A O 1
ATOM 1206 N N . ALA A 1 153 ? -20.820 6.290 15.395 1.00 84.44 153 ALA A N 1
ATOM 1207 C CA . ALA A 1 153 ? -22.226 6.102 15.736 1.00 84.44 153 ALA A CA 1
ATOM 1208 C C . ALA A 1 153 ? -22.395 5.636 17.191 1.00 84.44 153 ALA A C 1
ATOM 1210 O O . ALA A 1 153 ? -23.241 6.182 17.890 1.00 84.44 153 ALA A O 1
ATOM 1211 N N . ASP A 1 154 ? -21.532 4.731 17.665 1.00 80.75 154 ASP A N 1
ATOM 1212 C CA . ASP A 1 154 ? -21.525 4.250 19.057 1.00 80.75 154 ASP A CA 1
ATOM 1213 C C . ASP A 1 154 ? -21.191 5.353 20.081 1.00 80.75 154 ASP A C 1
ATOM 1215 O O . ASP A 1 154 ? -21.548 5.252 21.253 1.00 80.75 154 ASP A O 1
ATOM 1219 N N . GLN A 1 155 ? -20.473 6.401 19.659 1.00 77.19 155 GLN A N 1
ATOM 1220 C CA . GLN A 1 155 ? -20.058 7.516 20.520 1.00 77.19 155 GLN A CA 1
ATOM 1221 C C . GLN A 1 155 ? -21.045 8.685 20.549 1.00 77.19 155 GLN A C 1
ATOM 1223 O O . GLN A 1 155 ? -20.896 9.582 21.382 1.00 77.19 155 GLN A O 1
ATOM 1228 N N . LEU A 1 156 ? -22.026 8.715 19.645 1.00 75.56 156 LEU A N 1
ATOM 1229 C CA . LEU A 1 156 ? -23.092 9.703 19.727 1.00 75.56 156 LEU A CA 1
ATOM 1230 C C . LEU A 1 156 ? -23.964 9.358 20.942 1.00 75.56 156 LEU A C 1
ATOM 1232 O O . LEU A 1 156 ? -24.325 8.190 21.104 1.00 75.56 156 LEU A O 1
ATOM 1236 N N . PRO A 1 157 ? -24.303 10.332 21.809 1.00 62.72 157 PRO A N 1
ATOM 1237 C CA . PRO A 1 157 ? -25.233 10.076 22.898 1.00 62.72 157 PRO A CA 1
ATOM 1238 C C . PRO A 1 157 ? -26.504 9.498 22.283 1.00 62.72 157 PRO A C 1
ATOM 1240 O O . PRO A 1 157 ? -27.017 10.057 21.310 1.00 62.72 157 PRO A O 1
ATOM 1243 N N . ALA A 1 158 ? -26.968 8.361 22.809 1.00 63.19 158 ALA A N 1
ATOM 1244 C CA . ALA A 1 158 ? -28.246 7.799 22.416 1.00 63.19 158 ALA A CA 1
ATOM 1245 C C . ALA A 1 158 ? -29.275 8.912 22.596 1.00 63.19 158 ALA A C 1
ATOM 1247 O O . ALA A 1 158 ? -29.595 9.277 23.727 1.00 63.19 158 ALA A O 1
ATOM 1248 N N . TYR A 1 159 ? -29.746 9.497 21.493 1.00 53.34 159 TYR A N 1
ATOM 1249 C CA . TYR A 1 159 ? -30.945 10.307 21.568 1.00 53.34 159 TYR A CA 1
ATOM 1250 C C . TYR A 1 159 ? -31.982 9.361 22.175 1.00 53.34 159 TYR A C 1
ATOM 1252 O O . TYR A 1 159 ? -32.179 8.273 21.609 1.00 53.34 159 TYR A O 1
ATOM 1260 N N . PRO A 1 160 ? -32.563 9.670 23.352 1.00 50.00 160 PRO A N 1
ATOM 1261 C CA . PRO A 1 160 ? -33.659 8.862 23.847 1.00 50.00 160 PRO A CA 1
ATOM 1262 C C . PRO A 1 160 ? -34.657 8.808 22.699 1.00 50.00 160 PRO A C 1
ATOM 1264 O O . PRO A 1 160 ? -34.920 9.843 22.085 1.00 50.00 160 PRO A O 1
ATOM 1267 N N . LYS A 1 161 ? -35.106 7.599 22.334 1.00 54.38 161 LYS A N 1
ATOM 1268 C CA . LYS A 1 161 ? -36.192 7.440 21.367 1.00 54.38 161 LYS A CA 1
ATOM 1269 C C . LYS A 1 161 ? -37.289 8.373 21.851 1.00 54.38 161 LYS A C 1
ATOM 1271 O O . LYS A 1 161 ? -37.874 8.112 22.897 1.00 54.38 161 LYS A O 1
ATOM 1276 N N . GLU A 1 162 ? -37.459 9.495 21.161 1.00 51.09 162 GLU A N 1
ATOM 1277 C CA . GLU A 1 162 ? -38.501 10.449 21.473 1.00 51.09 162 GLU A CA 1
ATOM 1278 C C . GLU A 1 162 ? -39.784 9.643 21.433 1.00 51.09 162 GLU A C 1
ATOM 1280 O O . GLU A 1 162 ? -40.038 8.937 20.454 1.00 51.09 162 GLU A O 1
ATOM 1285 N N . ASN A 1 163 ? -40.463 9.618 22.577 1.00 53.53 163 ASN A N 1
ATOM 1286 C CA . ASN A 1 163 ? -41.645 8.822 22.822 1.00 53.53 163 ASN A CA 1
ATOM 1287 C C . ASN A 1 163 ? -42.585 9.032 21.641 1.00 53.53 163 ASN A C 1
ATOM 1289 O O . ASN A 1 163 ? -43.229 10.074 21.540 1.00 53.53 163 ASN A O 1
ATOM 1293 N N . SER A 1 164 ? -42.635 8.057 20.732 1.00 55.94 164 SER A N 1
ATOM 1294 C CA . SER A 1 164 ? -43.670 8.000 19.717 1.00 55.94 164 SER A CA 1
ATOM 1295 C C . SER A 1 164 ? -44.977 8.089 20.493 1.00 55.94 164 SER A C 1
ATOM 1297 O O . SER A 1 164 ? -45.185 7.225 21.356 1.00 55.94 164 SER A O 1
ATOM 1299 N N . PRO A 1 165 ? -45.806 9.129 20.293 1.00 50.25 165 PRO A N 1
ATOM 1300 C CA . PRO A 1 165 ? -47.069 9.189 20.991 1.00 50.25 165 PRO A CA 1
ATOM 1301 C C . PRO A 1 165 ? -47.806 7.893 20.665 1.00 50.25 165 PRO A C 1
ATOM 1303 O O . PRO A 1 165 ? -48.029 7.576 19.496 1.00 50.25 165 PRO A O 1
ATOM 1306 N N . LEU A 1 166 ? -48.131 7.126 21.711 1.00 59.03 166 LEU A N 1
ATOM 1307 C CA . LEU A 1 166 ? -49.275 6.235 21.648 1.00 59.03 166 LEU A CA 1
ATOM 1308 C C . LEU A 1 166 ? -50.439 7.147 21.273 1.00 59.03 166 LEU A C 1
ATOM 1310 O O . LEU A 1 166 ? -50.916 7.905 22.117 1.00 59.03 166 LEU A O 1
ATOM 1314 N N . TYR A 1 167 ? -50.828 7.143 20.005 1.00 48.97 167 TYR A N 1
ATOM 1315 C CA . TYR A 1 167 ? -52.162 7.582 19.648 1.00 48.97 167 TYR A CA 1
ATOM 1316 C C . TYR A 1 167 ? -53.043 6.337 19.479 1.00 48.97 167 TYR A C 1
ATOM 1318 O O . TYR A 1 167 ? -52.529 5.300 19.048 1.00 48.97 167 TYR A O 1
ATOM 1326 N N . PRO A 1 168 ? -54.297 6.431 19.952 1.00 58.41 168 PRO A N 1
ATOM 1327 C CA . PRO A 1 168 ? -55.154 5.319 20.337 1.00 58.41 168 PRO A CA 1
ATOM 1328 C C . PRO A 1 168 ? -55.807 4.599 19.157 1.00 58.41 168 PRO A C 1
ATOM 1330 O O . PRO A 1 168 ? -55.889 5.189 18.055 1.00 58.41 168 PRO A O 1
#

Sequence (168 aa):
MGWKLNSCCCCFELKTGVVIIGILGLIGGITILITPFSGNDVACNKFYMKNCSDFTDGETAGITIWNLANILFTIMLIYGSQKHKPTFILPVIIVSIFGLIYYLVIIWAVMIVAFNNGETEIGVIILIFGHALWNVMFYFFMVIYSRYKDLRADQLPAYPKENSPLYP

Radius of gyration: 20.99 Å; chains: 1; bounding box: 79×26×52 Å

Foldseek 3Di:
DDDADPADPPRDDLLVLLLVVLVVLLVVLVLQLCQLVVQDQVSCCVPPVGGSVVDDPVNNVVSNVVSVVSNQLSCLSNCCSVVLNLVSLVVVLVVLVVVLVVLVVVLVVVLVVCVVVVVPVVSVCSVVVSVVVSVVSVVSSSSSVSSSVVSVVVPPPPPPPPPPDPDD

InterPro domains:
  IPR031720 Protein of unknown function DUF4728 [PF15860] (67-152)
  IPR053077 MARVEL domain-containing protein 3 [PTHR34609] (1-155)

Secondary structure (DSSP, 8-state):
-----S-BTTTB-HHHHHHHHHHHHHHHHHHHHHGGGGT-HHHHHHHHSS-GGG--HHHHHHHHHHHHHHHHHHHHHHHHHHTT-HHHHHHHHHHHHHHHHHHHHHHHHHHHHHHHTT-HHHHHHIIIIIHHHHHHHHHHHHHHHHHHHHHHHHHS------------

pLDDT: mean 83.98, std 13.61, range [35.19, 96.69]

Organism: NCBI:txid2053667